Protein AF-A0A971EY09-F1 (afdb_monomer_lite)

Radius of gyration: 14.4 Å; chains: 1; bounding box: 31×31×37 Å

Structure (mmCIF, N/CA/C/O backbone):
data_AF-A0A971EY09-F1
#
_entry.id   AF-A0A971EY09-F1
#
loop_
_atom_site.group_PDB
_atom_site.id
_atom_site.type_symbol
_atom_site.label_atom_id
_atom_site.label_alt_id
_atom_site.label_comp_id
_atom_site.label_asym_id
_atom_site.label_entity_id
_atom_site.label_seq_id
_atom_site.pdbx_PDB_ins_code
_atom_site.Cartn_x
_atom_site.Cartn_y
_atom_site.Cartn_z
_atom_site.occupancy
_atom_site.B_iso_or_equiv
_atom_site.auth_seq_id
_atom_site.auth_comp_id
_atom_site.auth_asym_id
_atom_site.auth_atom_id
_atom_site.pdbx_PDB_model_num
ATOM 1 N N . MET A 1 1 ? -19.507 0.745 17.535 1.00 52.75 1 MET A N 1
ATOM 2 C CA . MET A 1 1 ? -19.767 -0.340 16.563 1.00 52.75 1 MET A CA 1
ATOM 3 C C . MET A 1 1 ? -18.419 -0.924 16.178 1.00 52.75 1 MET A C 1
ATOM 5 O O . MET A 1 1 ? -17.437 -0.218 16.353 1.00 52.75 1 MET A O 1
ATOM 9 N N . ALA A 1 2 ? -18.358 -2.196 15.792 1.00 79.31 2 ALA A N 1
ATOM 10 C CA . ALA A 1 2 ? -17.135 -2.800 15.262 1.00 79.31 2 ALA A CA 1
ATOM 11 C C . ALA A 1 2 ? -17.098 -2.602 13.737 1.00 79.31 2 ALA A C 1
ATOM 13 O O . ALA A 1 2 ? -18.166 -2.539 13.123 1.00 79.31 2 ALA A O 1
ATOM 14 N N . ILE A 1 3 ? -15.899 -2.513 13.158 1.00 87.38 3 ILE A N 1
ATOM 15 C CA . ILE A 1 3 ? -15.701 -2.429 11.705 1.00 87.38 3 ILE A CA 1
ATOM 16 C C . ILE A 1 3 ? -16.221 -3.700 11.018 1.00 87.38 3 ILE A C 1
ATOM 18 O O . ILE A 1 3 ? -16.285 -4.768 11.635 1.00 87.38 3 ILE A O 1
ATOM 22 N N . THR A 1 4 ? -16.603 -3.599 9.747 1.00 93.00 4 THR A N 1
ATOM 23 C CA . THR A 1 4 ? -16.993 -4.771 8.950 1.00 93.00 4 THR A CA 1
ATOM 24 C C . THR A 1 4 ? -15.768 -5.624 8.584 1.00 93.00 4 THR A C 1
ATOM 26 O O . THR A 1 4 ? -14.642 -5.122 8.606 1.00 93.00 4 THR A O 1
ATOM 29 N N . PRO A 1 5 ? -15.951 -6.905 8.205 1.00 91.81 5 PRO A N 1
ATOM 30 C CA . PRO A 1 5 ? -14.852 -7.722 7.685 1.00 91.81 5 PRO A CA 1
ATOM 31 C C . PRO A 1 5 ? -14.163 -7.097 6.466 1.00 91.81 5 PRO A C 1
ATOM 33 O O . PRO A 1 5 ? -12.945 -7.151 6.358 1.00 91.81 5 PRO A O 1
ATOM 36 N N . GLU A 1 6 ? -14.931 -6.449 5.588 1.00 93.06 6 GLU A N 1
ATOM 37 C CA . GLU A 1 6 ? -14.402 -5.726 4.428 1.00 93.06 6 GLU A CA 1
ATOM 38 C C . GLU A 1 6 ? -13.513 -4.555 4.858 1.00 93.06 6 GLU A C 1
ATOM 40 O O . GLU A 1 6 ? -12.366 -4.472 4.434 1.00 93.06 6 GLU A O 1
ATOM 45 N N . GLN A 1 7 ? -13.980 -3.719 5.790 1.00 94.94 7 GLN A N 1
ATOM 46 C CA . GLN A 1 7 ? -13.179 -2.625 6.347 1.00 94.94 7 GLN A CA 1
ATOM 47 C C . GLN A 1 7 ? -11.907 -3.132 7.038 1.00 94.94 7 GLN A C 1
ATOM 49 O O . GLN A 1 7 ? -10.866 -2.485 6.956 1.00 94.94 7 GLN A O 1
ATOM 54 N N . ALA A 1 8 ? -11.960 -4.295 7.696 1.00 93.69 8 ALA A N 1
ATOM 55 C CA . ALA A 1 8 ? -10.775 -4.916 8.279 1.00 93.69 8 ALA A CA 1
ATOM 56 C C . ALA A 1 8 ? -9.756 -5.308 7.196 1.00 93.69 8 ALA A C 1
ATOM 58 O O . ALA A 1 8 ? -8.578 -4.983 7.328 1.00 93.69 8 ALA A O 1
ATOM 59 N N . THR A 1 9 ? -10.198 -5.928 6.097 1.00 95.56 9 THR A N 1
ATOM 60 C CA . THR A 1 9 ? -9.328 -6.232 4.951 1.00 95.56 9 THR A CA 1
ATOM 61 C C . THR A 1 9 ? -8.744 -4.965 4.326 1.00 95.56 9 THR A C 1
ATOM 63 O O . THR A 1 9 ? -7.548 -4.930 4.054 1.00 95.56 9 THR A O 1
ATOM 66 N N . GLN A 1 10 ? -9.539 -3.907 4.162 1.00 96.75 10 GLN A N 1
ATOM 67 C CA . GLN A 1 10 ? -9.071 -2.635 3.599 1.00 96.75 10 GLN A CA 1
ATOM 68 C C . GLN A 1 10 ? -8.029 -1.946 4.494 1.00 96.75 10 GLN A C 1
ATOM 70 O O . GLN A 1 10 ? -7.041 -1.415 3.996 1.00 96.75 10 GLN A O 1
ATOM 75 N N . ILE A 1 11 ? -8.181 -2.018 5.822 1.00 96.19 11 ILE A N 1
ATOM 76 C CA . ILE A 1 11 ? -7.164 -1.545 6.777 1.00 96.19 11 ILE A CA 1
ATOM 77 C C . ILE A 1 11 ? -5.849 -2.318 6.609 1.00 96.19 11 ILE A C 1
ATOM 79 O O . ILE A 1 11 ? -4.774 -1.715 6.627 1.00 96.19 11 ILE A O 1
ATOM 83 N N . LEU A 1 12 ? -5.917 -3.640 6.421 1.00 96.19 12 LEU A N 1
ATOM 84 C CA . LEU A 1 12 ? -4.729 -4.463 6.180 1.00 96.19 12 LEU A CA 1
ATOM 85 C C . LEU A 1 12 ? -4.075 -4.128 4.834 1.00 96.19 12 LEU A C 1
ATOM 87 O O . LEU A 1 12 ? -2.859 -3.965 4.789 1.00 96.19 12 LEU A O 1
ATOM 91 N N . GLN A 1 13 ? -4.862 -3.967 3.765 1.00 97.25 13 GLN A N 1
ATOM 92 C CA . GLN A 1 13 ? -4.380 -3.530 2.449 1.00 97.25 13 GLN A CA 1
ATOM 93 C C . GLN A 1 13 ? -3.666 -2.184 2.538 1.00 97.25 13 GLN A C 1
ATOM 95 O O . GLN A 1 13 ? -2.536 -2.058 2.069 1.00 97.25 13 GLN A O 1
ATOM 100 N N . LEU A 1 14 ? -4.285 -1.203 3.200 1.00 96.69 14 LEU A N 1
ATOM 101 C CA . LEU A 1 14 ? -3.694 0.113 3.395 1.00 96.69 14 LEU A CA 1
ATOM 102 C C . LEU A 1 14 ? -2.376 0.022 4.171 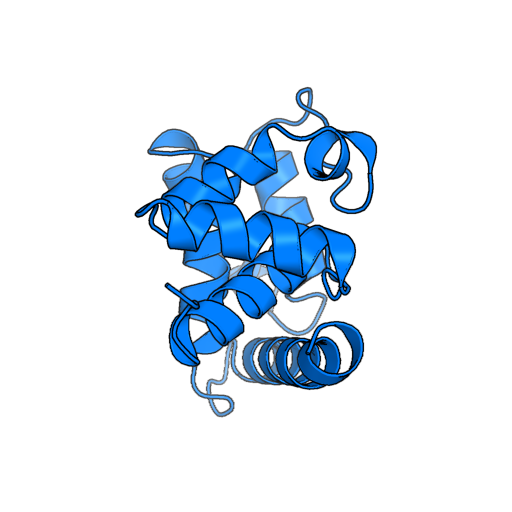1.00 96.69 14 LEU A C 1
ATOM 104 O O . LEU A 1 14 ? -1.381 0.600 3.750 1.00 96.69 14 LEU A O 1
ATOM 108 N N . SER A 1 15 ? -2.334 -0.736 5.270 1.00 94.19 15 SER A N 1
ATOM 109 C CA . SER A 1 15 ? -1.103 -0.900 6.050 1.00 94.19 15 SER A CA 1
ATOM 110 C C . SER A 1 15 ? 0.012 -1.568 5.247 1.00 94.19 15 SER A C 1
ATOM 112 O O . SER A 1 15 ? 1.147 -1.094 5.269 1.00 94.19 15 SER A O 1
ATOM 114 N N . VAL A 1 16 ? -0.295 -2.653 4.529 1.00 95.00 16 VAL A N 1
ATOM 115 C CA . VAL A 1 16 ? 0.691 -3.348 3.693 1.00 95.00 16 VAL A CA 1
ATOM 116 C C . VAL A 1 16 ? 1.199 -2.421 2.592 1.00 95.00 16 VAL A C 1
ATOM 118 O O . VAL A 1 16 ? 2.396 -2.394 2.339 1.00 95.00 16 VAL A O 1
ATOM 121 N N . ALA A 1 17 ? 0.335 -1.616 1.974 1.00 95.56 17 ALA A N 1
ATOM 122 C CA . ALA A 1 17 ? 0.762 -0.678 0.943 1.00 95.56 17 ALA A CA 1
ATOM 123 C C . ALA A 1 17 ? 1.597 0.486 1.507 1.00 95.56 17 ALA A C 1
ATOM 125 O O . ALA A 1 17 ? 2.633 0.830 0.946 1.00 95.56 17 ALA A O 1
ATOM 126 N N . MET A 1 18 ? 1.183 1.085 2.628 1.00 92.75 18 MET A N 1
ATOM 127 C CA . MET A 1 18 ? 1.876 2.240 3.213 1.00 92.75 18 MET A CA 1
ATOM 128 C C . MET A 1 18 ? 3.213 1.874 3.862 1.00 92.75 18 MET A C 1
ATOM 130 O O . MET A 1 18 ? 4.138 2.687 3.844 1.00 92.75 18 MET A O 1
ATOM 134 N N . PHE A 1 19 ? 3.313 0.688 4.466 1.00 90.38 19 PHE A N 1
ATOM 135 C CA . PHE A 1 19 ? 4.417 0.346 5.370 1.00 90.38 19 PHE A CA 1
ATOM 136 C C . PHE A 1 19 ? 5.162 -0.937 4.998 1.00 90.38 19 PHE A C 1
ATOM 138 O O . PHE A 1 19 ? 6.070 -1.328 5.729 1.00 90.38 19 PHE A O 1
ATOM 145 N N . ASP A 1 20 ? 4.762 -1.607 3.913 1.00 91.12 20 ASP A N 1
ATOM 146 C CA . ASP A 1 20 ? 5.250 -2.938 3.525 1.00 91.12 20 ASP A CA 1
ATOM 147 C C . ASP A 1 20 ? 5.207 -3.955 4.682 1.00 91.12 20 ASP A C 1
ATOM 149 O O . ASP A 1 20 ? 6.056 -4.836 4.832 1.00 91.12 20 ASP A O 1
ATOM 153 N N . ALA A 1 21 ? 4.221 -3.795 5.567 1.00 88.62 21 ALA A N 1
ATOM 154 C CA . ALA A 1 21 ? 4.133 -4.538 6.810 1.00 88.62 21 ALA A CA 1
ATOM 155 C C . ALA A 1 21 ? 2.693 -4.644 7.312 1.00 88.62 21 ALA A C 1
ATOM 157 O O . ALA A 1 21 ? 1.834 -3.794 7.056 1.00 88.62 21 ALA A O 1
ATOM 158 N N . ALA A 1 22 ? 2.453 -5.693 8.097 1.00 89.44 22 ALA A N 1
ATOM 159 C CA . ALA A 1 22 ? 1.244 -5.793 8.893 1.00 89.44 22 ALA A CA 1
ATOM 160 C C . ALA A 1 22 ? 1.206 -4.652 9.927 1.00 89.44 22 ALA A C 1
ATOM 162 O O . ALA A 1 22 ? 2.246 -4.344 10.519 1.00 89.44 22 ALA A O 1
ATOM 163 N N . PRO A 1 23 ? 0.028 -4.078 10.223 1.00 87.69 23 PRO A N 1
ATOM 164 C CA . PRO A 1 23 ? -0.067 -3.012 11.219 1.00 87.69 23 PRO A CA 1
ATOM 165 C C . PRO A 1 23 ? 0.187 -3.547 12.640 1.00 87.69 23 PRO A C 1
ATOM 167 O O . PRO A 1 23 ? 0.498 -2.798 13.567 1.00 87.69 23 PRO A O 1
ATOM 170 N N . GLY A 1 24 ? 0.052 -4.861 12.846 1.00 87.69 24 GLY A N 1
ATOM 171 C CA . GLY A 1 24 ? -0.006 -5.449 14.178 1.00 87.69 24 GLY A CA 1
ATOM 172 C C . GLY A 1 24 ? -1.263 -5.004 14.930 1.00 87.69 24 GLY A C 1
ATOM 173 O O . GLY A 1 24 ? -2.144 -4.349 14.369 1.00 87.69 24 GLY A O 1
ATOM 174 N N . VAL A 1 25 ? -1.354 -5.362 16.211 1.00 88.31 25 VAL A N 1
ATOM 175 C CA . VAL A 1 25 ? -2.557 -5.102 17.022 1.00 88.31 25 VAL A CA 1
ATOM 176 C C . VAL A 1 25 ? -2.737 -3.608 17.309 1.00 88.31 25 VAL A C 1
ATOM 178 O O . VAL A 1 25 ? -3.802 -3.060 17.061 1.00 88.31 25 VAL A O 1
ATOM 181 N N . VAL A 1 26 ? -1.692 -2.915 17.780 1.00 89.69 26 VAL A N 1
ATOM 182 C CA . VAL A 1 26 ? -1.815 -1.520 18.251 1.00 89.69 26 VAL A CA 1
ATOM 183 C C . VAL A 1 26 ? -2.184 -0.559 17.120 1.00 89.69 26 VAL A C 1
ATOM 185 O O . VAL A 1 26 ? -3.108 0.237 17.276 1.00 89.69 26 VAL A O 1
ATOM 188 N N . LEU A 1 27 ? -1.482 -0.618 15.984 1.00 89.94 27 LEU A N 1
ATOM 189 C CA . LEU A 1 27 ? -1.797 0.248 14.847 1.00 89.94 27 LEU A CA 1
ATOM 190 C C . LEU A 1 27 ? -3.116 -0.176 14.189 1.00 89.94 27 LEU A C 1
ATOM 192 O O . LEU A 1 27 ? -3.916 0.683 13.830 1.00 89.94 27 LEU A O 1
ATOM 196 N N . GLY A 1 28 ? -3.388 -1.484 14.108 1.00 92.06 28 GLY A N 1
ATOM 197 C CA . GLY A 1 28 ? -4.646 -2.008 13.574 1.00 92.06 28 GLY A CA 1
ATOM 198 C C . GLY A 1 28 ? -5.866 -1.512 14.357 1.00 92.06 28 GLY A C 1
ATOM 199 O O . GLY A 1 28 ? -6.832 -1.046 13.757 1.00 92.06 28 GLY A O 1
ATOM 200 N N . GLU A 1 29 ? -5.806 -1.518 15.692 1.00 92.44 29 GLU A N 1
ATOM 201 C CA . GLU A 1 29 ? -6.861 -0.972 16.556 1.00 92.44 29 GLU A CA 1
ATOM 202 C C . GLU A 1 29 ? -7.028 0.546 16.390 1.00 92.44 29 GLU A C 1
ATOM 204 O O . GLU A 1 29 ? -8.158 1.043 16.379 1.00 92.44 29 GLU A O 1
ATOM 209 N N . GLN A 1 30 ? -5.931 1.293 16.218 1.00 92.75 30 GLN A N 1
ATOM 210 C CA . GLN A 1 30 ? -5.987 2.737 15.959 1.00 92.75 30 GLN A CA 1
ATOM 211 C C . GLN A 1 30 ? -6.676 3.040 14.624 1.00 92.75 30 GLN A C 1
ATOM 213 O O . GLN A 1 30 ? -7.618 3.834 14.585 1.00 92.75 30 GLN A O 1
ATOM 218 N N . MET A 1 31 ? -6.267 2.358 13.551 1.00 94.19 31 MET A N 1
ATOM 219 C CA . MET A 1 31 ? -6.878 2.473 12.224 1.00 94.19 31 MET A CA 1
ATOM 220 C C . MET A 1 31 ? -8.366 2.090 12.265 1.00 94.19 31 MET A C 1
ATOM 222 O O . MET A 1 31 ? -9.221 2.832 11.777 1.00 94.19 31 MET A O 1
ATOM 226 N N . ALA A 1 32 ? -8.709 0.991 12.944 1.00 94.44 32 ALA A N 1
ATOM 227 C CA . ALA A 1 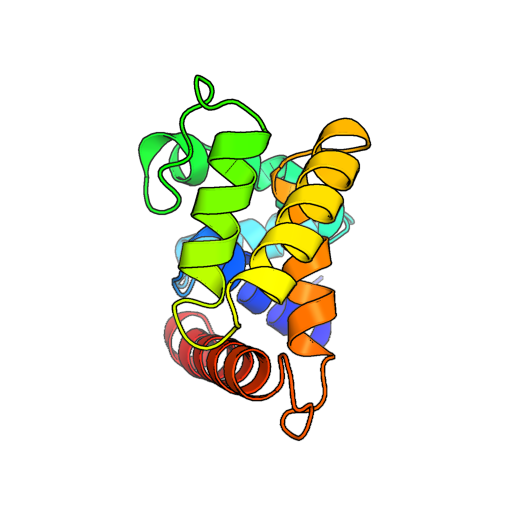32 ? -10.092 0.559 13.131 1.00 94.44 32 ALA A CA 1
ATOM 228 C C . ALA A 1 32 ? -10.927 1.575 13.926 1.00 94.44 32 ALA A C 1
ATOM 230 O O . ALA A 1 32 ? -12.099 1.790 13.617 1.00 94.44 32 ALA A O 1
ATOM 231 N N . SER A 1 33 ? -10.349 2.224 14.940 1.00 94.62 33 SER A N 1
ATOM 232 C CA . SER A 1 33 ? -11.027 3.273 15.707 1.00 94.62 33 SER A CA 1
ATOM 233 C C . SER A 1 33 ? -11.353 4.495 14.846 1.00 94.62 33 SER A C 1
ATOM 235 O O . SER A 1 33 ? -12.419 5.087 15.017 1.00 94.62 33 SER A O 1
ATOM 237 N N . ILE A 1 34 ? -10.462 4.868 13.923 1.00 95.44 34 ILE A N 1
ATOM 238 C CA . ILE A 1 34 ? -10.686 5.973 12.983 1.00 95.44 34 ILE A CA 1
ATOM 239 C C . ILE A 1 34 ? -11.861 5.635 12.058 1.00 95.44 34 ILE A C 1
ATOM 241 O O . ILE A 1 34 ? -12.808 6.416 11.968 1.00 95.44 34 ILE A O 1
ATOM 245 N N . VAL A 1 35 ? -11.878 4.443 11.459 1.00 96.50 35 VAL A N 1
ATOM 246 C CA . VAL A 1 35 ? -12.983 3.998 10.587 1.00 96.50 35 VAL A CA 1
ATOM 247 C C . VAL A 1 35 ? -14.303 3.894 11.358 1.00 96.50 35 VAL A C 1
ATOM 249 O O . VAL A 1 35 ? -15.337 4.388 10.910 1.00 96.50 35 VAL A O 1
ATOM 252 N N . ASN A 1 36 ? -14.280 3.357 12.581 1.00 94.56 36 ASN A N 1
ATOM 253 C CA . ASN A 1 36 ? -15.459 3.285 13.453 1.00 94.56 36 ASN A CA 1
ATOM 254 C C . ASN A 1 36 ? -16.034 4.657 13.840 1.00 94.56 36 ASN A C 1
ATOM 256 O O . ASN A 1 36 ? -17.193 4.729 14.256 1.00 94.56 36 ASN A O 1
ATOM 260 N N . SER A 1 37 ? -15.252 5.735 13.718 1.00 94.19 37 SER A N 1
ATOM 261 C CA . SER A 1 37 ? -15.732 7.108 13.920 1.00 94.19 37 SER A CA 1
ATOM 262 C C . SER A 1 37 ? -16.527 7.662 12.727 1.00 94.19 37 SER A C 1
ATOM 264 O O . SER A 1 37 ? -17.054 8.769 12.812 1.00 94.19 37 SER A O 1
ATOM 266 N N . GLY A 1 38 ? -16.668 6.877 11.652 1.00 94.06 38 GLY A N 1
ATOM 267 C CA . GLY A 1 38 ? -17.418 7.224 10.444 1.00 94.06 38 GLY A CA 1
ATOM 268 C C . GLY A 1 38 ? -16.550 7.707 9.282 1.00 94.06 38 GLY A C 1
ATOM 269 O O . GLY A 1 38 ? -17.107 8.170 8.292 1.00 94.06 38 GLY A O 1
ATOM 270 N N . LYS A 1 39 ? -15.221 7.612 9.401 1.00 96.00 39 LYS A N 1
ATOM 271 C CA . LYS A 1 39 ? -14.277 8.005 8.349 1.00 96.00 39 LYS A CA 1
ATOM 272 C C . LYS A 1 39 ? -14.122 6.918 7.291 1.00 96.00 39 LYS A C 1
ATOM 274 O O . LYS A 1 39 ? -14.161 5.731 7.622 1.00 96.00 39 LYS A O 1
ATOM 279 N N . SER A 1 40 ? -13.932 7.323 6.038 1.00 96.19 40 SER A N 1
ATOM 280 C CA . SER A 1 40 ? -13.605 6.398 4.947 1.00 96.19 40 SER A CA 1
ATOM 281 C C . SER A 1 40 ? -12.170 5.858 5.066 1.00 96.19 40 SER A C 1
ATOM 283 O O . SER A 1 40 ? -11.369 6.340 5.872 1.00 96.19 40 SER A O 1
ATOM 285 N N . ILE A 1 41 ? -11.833 4.843 4.263 1.00 96.44 41 ILE A N 1
ATOM 286 C CA . ILE A 1 41 ? -10.454 4.336 4.171 1.00 96.44 41 ILE A CA 1
ATOM 287 C C . ILE A 1 41 ? -9.531 5.369 3.505 1.00 96.44 41 ILE A C 1
ATOM 289 O O . ILE A 1 41 ? -8.386 5.505 3.922 1.00 96.44 41 ILE A O 1
ATOM 293 N N . GLU A 1 42 ? -10.042 6.151 2.551 1.00 96.31 42 GLU A N 1
ATOM 294 C CA . GLU A 1 42 ? -9.331 7.293 1.952 1.00 96.31 42 GLU A CA 1
ATOM 295 C C . GLU A 1 42 ? -8.960 8.328 3.024 1.00 96.31 42 GLU A C 1
ATOM 297 O O . GLU A 1 42 ? -7.794 8.683 3.177 1.00 96.31 42 GLU A O 1
ATOM 302 N N . GLU A 1 43 ? -9.927 8.734 3.857 1.00 96.94 43 GLU A N 1
ATOM 303 C CA . GLU A 1 43 ? -9.672 9.662 4.963 1.00 96.94 43 GLU A CA 1
ATOM 304 C C . GLU A 1 43 ? -8.707 9.077 5.998 1.00 96.94 43 GLU A C 1
ATOM 306 O O . GLU A 1 43 ? -7.923 9.812 6.597 1.00 96.94 43 GLU A O 1
ATOM 311 N N . LEU A 1 44 ? -8.769 7.766 6.250 1.00 96.81 44 LEU A N 1
ATOM 312 C CA . LEU A 1 44 ? -7.792 7.088 7.095 1.00 96.81 44 LEU A CA 1
ATOM 313 C C . LEU A 1 44 ? -6.392 7.190 6.481 1.00 96.81 44 LEU A C 1
ATOM 315 O O . LEU A 1 44 ? -5.452 7.517 7.198 1.00 96.81 44 LEU A O 1
ATOM 319 N N . ALA A 1 45 ? -6.247 6.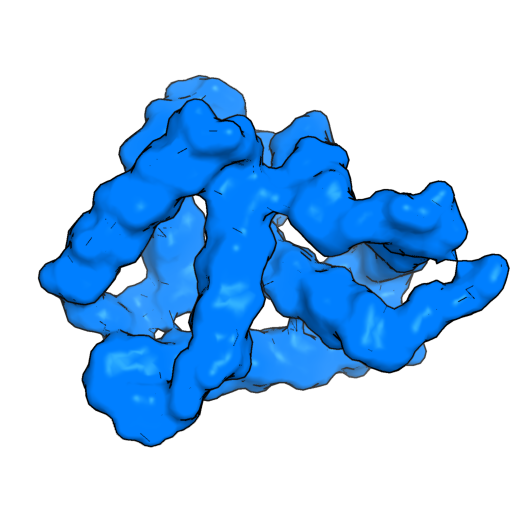943 5.181 1.00 96.88 45 ALA A N 1
ATOM 320 C CA . ALA A 1 45 ? -4.967 7.024 4.491 1.00 96.88 45 ALA A CA 1
ATOM 321 C C . ALA A 1 45 ? -4.371 8.439 4.560 1.00 96.88 45 ALA A C 1
ATOM 323 O O . ALA A 1 45 ? -3.199 8.582 4.913 1.00 96.88 45 ALA A O 1
ATOM 324 N N . ALA A 1 46 ? -5.194 9.470 4.343 1.00 96.12 46 ALA A N 1
ATOM 325 C CA . ALA A 1 46 ? -4.814 10.871 4.537 1.00 96.12 46 ALA A CA 1
ATOM 326 C C . ALA A 1 46 ? -4.430 11.197 5.992 1.00 96.12 46 ALA A C 1
ATOM 328 O O . ALA A 1 46 ? -3.571 12.022 6.242 1.00 96.12 46 ALA A O 1
ATOM 329 N N . ILE A 1 47 ? -5.042 10.562 6.995 1.00 95.19 47 ILE A N 1
ATOM 330 C CA . ILE A 1 47 ? -4.620 10.756 8.395 1.00 95.19 47 ILE A CA 1
ATOM 331 C C . ILE A 1 47 ? -3.275 10.072 8.664 1.00 95.19 47 ILE A C 1
ATOM 333 O O . ILE A 1 47 ? -2.468 10.562 9.455 1.00 95.19 47 ILE A O 1
ATOM 337 N N . MET A 1 48 ? -3.050 8.909 8.053 1.00 92.62 48 MET A N 1
ATOM 338 C CA . MET A 1 48 ? -1.854 8.107 8.281 1.00 92.62 48 MET A CA 1
ATOM 339 C C . MET A 1 48 ? -0.605 8.708 7.627 1.00 92.62 48 MET A C 1
ATOM 341 O O . MET A 1 48 ? 0.487 8.525 8.174 1.00 92.62 48 MET A O 1
ATOM 345 N N . ASP A 1 49 ? -0.739 9.426 6.508 1.00 91.75 49 ASP A N 1
ATOM 346 C CA . ASP A 1 49 ? 0.401 10.049 5.821 1.00 91.75 49 ASP A CA 1
ATOM 347 C C . ASP A 1 49 ? 1.030 11.220 6.605 1.00 91.75 49 ASP A C 1
ATOM 349 O O . ASP A 1 49 ? 2.240 11.432 6.535 1.00 91.75 49 ASP A O 1
ATOM 353 N N . ASP A 1 50 ? 0.258 11.877 7.470 1.00 88.06 50 ASP A N 1
ATOM 354 C CA . ASP A 1 50 ? 0.724 12.933 8.374 1.00 88.06 50 ASP A CA 1
ATOM 355 C C . ASP A 1 50 ? 1.451 12.398 9.625 1.00 88.06 50 ASP A C 1
ATOM 357 O O . ASP A 1 50 ? 1.971 13.160 10.450 1.00 88.06 50 ASP A O 1
ATOM 361 N N . THR A 1 51 ? 1.506 11.077 9.814 1.00 88.44 51 THR A N 1
ATOM 362 C CA . THR A 1 51 ? 2.133 10.485 11.002 1.00 88.44 51 THR A CA 1
ATOM 363 C C . THR A 1 51 ? 3.656 10.415 10.881 1.00 88.44 51 THR A C 1
ATOM 365 O O . THR A 1 51 ? 4.234 10.208 9.810 1.00 88.44 51 THR A O 1
ATOM 368 N N . THR A 1 52 ? 4.348 10.483 12.021 1.00 85.94 52 THR A N 1
ATOM 369 C CA . THR A 1 52 ? 5.796 10.207 12.075 1.00 85.94 52 THR A CA 1
ATOM 370 C C . THR A 1 52 ? 6.121 8.771 11.663 1.00 85.94 52 THR A C 1
ATOM 372 O O . THR A 1 52 ? 7.207 8.498 11.160 1.00 85.94 52 THR A O 1
ATOM 375 N N . TYR A 1 53 ? 5.170 7.844 11.811 1.00 81.62 53 TYR A N 1
ATOM 376 C CA . TYR A 1 53 ? 5.326 6.463 11.362 1.00 81.62 53 TYR A CA 1
ATOM 377 C C . TYR A 1 53 ? 5.488 6.366 9.835 1.00 81.62 53 TYR A C 1
ATOM 379 O O . TYR A 1 53 ? 6.291 5.567 9.348 1.00 81.62 53 TYR A O 1
ATOM 387 N N . PHE A 1 54 ? 4.791 7.227 9.091 1.00 85.81 54 PHE A N 1
ATOM 388 C CA . PHE A 1 54 ? 4.908 7.342 7.641 1.00 85.81 54 PHE A CA 1
ATOM 389 C C . PHE A 1 54 ? 6.146 8.139 7.202 1.00 85.81 54 PHE A C 1
ATOM 391 O O . PHE A 1 54 ? 6.908 7.692 6.341 1.00 85.81 54 PHE A O 1
ATOM 398 N N . THR A 1 55 ? 6.387 9.295 7.822 1.00 84.12 55 THR A N 1
ATOM 399 C CA . THR A 1 55 ? 7.430 10.238 7.3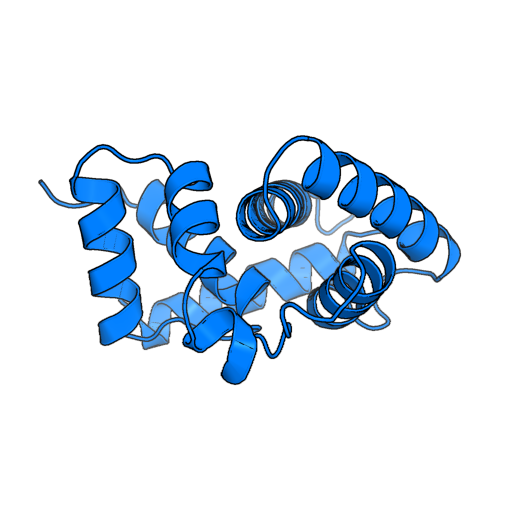76 1.00 84.12 55 THR A CA 1
ATOM 400 C C . THR A 1 55 ? 8.841 9.897 7.867 1.00 84.12 55 THR A C 1
ATOM 402 O O . THR A 1 55 ? 9.816 10.177 7.168 1.00 84.12 55 THR A O 1
ATOM 405 N N . GLU A 1 56 ? 8.968 9.258 9.032 1.00 78.25 56 GLU A N 1
ATOM 406 C CA . GLU A 1 56 ? 10.252 8.945 9.684 1.00 78.25 56 GLU A CA 1
ATOM 407 C C . GLU A 1 56 ? 10.429 7.448 10.000 1.00 78.25 56 GLU A C 1
ATOM 409 O O . GLU A 1 56 ? 11.558 6.983 10.163 1.00 78.25 56 GLU A O 1
ATOM 414 N N . GLY A 1 57 ? 9.325 6.702 10.102 1.00 71.31 57 GLY A N 1
ATOM 415 C CA . GLY A 1 57 ? 9.285 5.296 10.504 1.00 71.31 57 GLY A CA 1
ATOM 416 C C . GLY A 1 57 ? 9.380 4.305 9.341 1.00 71.31 57 GLY A C 1
ATOM 417 O O . GLY A 1 57 ? 10.274 4.388 8.503 1.00 71.31 57 GLY A O 1
ATOM 418 N N . MET A 1 58 ? 8.472 3.324 9.318 1.00 62.34 58 MET A N 1
ATOM 419 C CA . MET A 1 58 ? 8.535 2.182 8.393 1.00 62.34 58 MET A CA 1
ATOM 420 C C . MET A 1 58 ? 8.211 2.543 6.939 1.00 62.34 58 MET A C 1
ATOM 422 O O . MET A 1 58 ? 8.765 1.918 6.042 1.00 62.34 58 MET A O 1
ATOM 426 N N . GLY A 1 59 ? 7.396 3.576 6.694 1.00 59.69 59 GLY A N 1
ATOM 427 C CA . GLY A 1 59 ? 7.204 4.097 5.333 1.00 59.69 59 GLY A CA 1
ATOM 428 C C . GLY A 1 59 ? 8.453 4.815 4.801 1.00 59.69 59 GLY A C 1
ATOM 429 O O . GLY A 1 59 ? 8.792 4.725 3.622 1.00 59.69 59 GLY A O 1
ATOM 430 N N . TYR A 1 60 ? 9.184 5.496 5.691 1.00 74.62 60 TYR A N 1
ATOM 431 C CA . TYR A 1 60 ? 10.318 6.370 5.380 1.00 74.62 60 TYR A CA 1
ATOM 432 C C . TYR A 1 60 ? 10.079 7.218 4.117 1.00 74.62 60 TYR A C 1
ATOM 434 O O . TYR A 1 60 ? 10.837 7.142 3.138 1.00 74.62 60 TYR A O 1
ATOM 442 N N . TYR A 1 61 ? 9.026 8.038 4.146 1.00 87.25 61 TYR A N 1
ATOM 443 C CA . TYR A 1 61 ? 8.700 9.013 3.103 1.00 87.25 61 TYR A CA 1
ATOM 444 C C . TYR A 1 61 ? 8.856 10.449 3.633 1.00 87.25 61 TYR A C 1
ATOM 446 O O . TYR A 1 61 ? 7.862 11.093 3.968 1.00 87.25 61 TYR A O 1
ATOM 454 N N . PRO A 1 62 ? 10.090 10.985 3.734 1.00 85.62 62 PRO A N 1
ATOM 455 C CA . PRO A 1 62 ? 10.310 12.337 4.226 1.00 85.62 62 PRO A CA 1
ATOM 456 C C . PRO A 1 62 ? 9.509 13.391 3.454 1.00 85.62 62 PRO A C 1
ATOM 458 O O . PRO A 1 62 ? 9.456 13.375 2.222 1.00 85.62 62 PRO A O 1
ATOM 461 N N . ASN A 1 63 ? 9.004 14.397 4.169 1.00 84.31 63 ASN A N 1
ATOM 462 C CA . ASN A 1 63 ? 8.279 15.533 3.578 1.00 84.31 63 ASN A CA 1
ATOM 463 C C . ASN A 1 63 ? 9.113 16.350 2.574 1.00 84.31 63 ASN A C 1
ATOM 465 O O . ASN A 1 63 ? 8.565 17.116 1.792 1.00 84.31 63 ASN A O 1
ATOM 469 N N . LEU A 1 64 ? 10.439 16.189 2.586 1.00 87.50 64 LEU A N 1
ATOM 470 C CA . LEU A 1 64 ? 11.349 16.832 1.636 1.00 87.50 64 LEU A CA 1
ATOM 471 C C . LEU A 1 64 ? 11.417 16.127 0.272 1.00 87.50 64 LEU A C 1
ATOM 473 O O . LEU A 1 64 ? 11.998 16.689 -0.655 1.00 87.50 64 LEU A O 1
ATOM 477 N N . MET A 1 65 ? 10.876 14.910 0.142 1.00 92.69 65 MET A N 1
ATOM 478 C CA . MET A 1 65 ? 10.779 14.234 -1.154 1.00 92.69 65 MET A CA 1
ATOM 479 C C . MET A 1 65 ? 9.824 14.991 -2.071 1.00 92.69 65 MET A C 1
ATOM 481 O O . MET A 1 65 ? 8.766 15.439 -1.629 1.00 92.69 65 MET A O 1
ATOM 485 N N . THR A 1 66 ? 10.165 15.090 -3.354 1.00 95.69 66 THR A N 1
ATOM 486 C CA . THR A 1 66 ? 9.202 15.523 -4.373 1.00 95.69 66 THR A CA 1
ATOM 487 C C . THR A 1 66 ? 8.155 14.435 -4.608 1.00 95.69 66 THR A C 1
ATOM 489 O O . THR A 1 66 ? 8.385 13.268 -4.290 1.00 95.69 66 THR A O 1
ATOM 492 N N . ASP A 1 67 ? 7.020 14.794 -5.206 1.00 96.06 67 ASP A N 1
ATOM 493 C CA . ASP A 1 67 ? 5.964 13.817 -5.508 1.00 96.06 67 ASP A CA 1
ATOM 494 C C . ASP A 1 67 ? 6.453 12.725 -6.461 1.00 96.06 67 ASP A C 1
ATOM 496 O O . ASP A 1 67 ? 6.140 11.558 -6.258 1.00 96.06 67 ASP A O 1
ATOM 500 N N . GLN A 1 68 ? 7.319 13.082 -7.416 1.00 96.94 68 GLN A N 1
ATOM 501 C CA . GLN A 1 68 ? 7.998 12.123 -8.290 1.00 96.94 68 GLN A CA 1
ATOM 502 C C . GLN A 1 68 ? 8.842 11.120 -7.490 1.00 96.94 68 GLN A C 1
ATOM 504 O O . GLN A 1 68 ? 8.692 9.913 -7.649 1.00 96.94 68 GLN A O 1
ATOM 509 N N . GLN A 1 69 ? 9.716 11.612 -6.603 1.00 96.12 69 GLN A N 1
ATOM 510 C CA . GLN A 1 69 ? 10.593 10.756 -5.795 1.00 96.12 69 GLN A CA 1
ATOM 511 C C . GLN A 1 69 ? 9.793 9.837 -4.874 1.00 96.12 69 GLN A C 1
ATOM 513 O O . GLN A 1 69 ? 10.165 8.683 -4.663 1.00 96.12 69 GLN A O 1
ATOM 518 N N . PHE A 1 70 ? 8.705 10.360 -4.313 1.00 95.94 70 PHE A N 1
ATOM 519 C CA . PHE A 1 70 ? 7.790 9.579 -3.502 1.00 95.94 70 PHE A CA 1
ATOM 520 C C . PHE A 1 70 ? 7.102 8.489 -4.335 1.00 95.94 70 PHE A C 1
ATOM 522 O O . PHE A 1 70 ? 7.165 7.328 -3.944 1.00 95.94 70 PHE A O 1
ATOM 529 N N . ALA A 1 71 ? 6.505 8.834 -5.480 1.00 97.19 71 ALA A N 1
ATOM 530 C CA . ALA A 1 71 ? 5.777 7.897 -6.334 1.00 97.19 71 ALA A CA 1
ATOM 531 C C . ALA A 1 71 ? 6.677 6.760 -6.840 1.00 97.19 71 ALA A C 1
ATOM 533 O O . ALA A 1 71 ? 6.300 5.592 -6.749 1.00 97.19 71 ALA A O 1
ATOM 534 N N . GLU A 1 72 ? 7.891 7.085 -7.296 1.00 96.50 72 GLU A N 1
ATOM 535 C CA . GLU A 1 72 ? 8.895 6.100 -7.717 1.00 96.50 72 GLU A CA 1
ATOM 536 C C . GLU A 1 72 ? 9.249 5.139 -6.580 1.00 96.50 72 GLU A C 1
ATOM 538 O O . GLU A 1 72 ? 9.210 3.921 -6.753 1.00 96.50 72 GLU A O 1
ATOM 543 N N . LYS A 1 73 ? 9.557 5.679 -5.395 1.00 94.44 73 LYS A N 1
ATOM 544 C CA . LYS A 1 73 ? 9.939 4.869 -4.238 1.00 94.44 73 LYS A CA 1
ATOM 545 C C . LYS A 1 73 ? 8.790 3.991 -3.742 1.00 94.44 73 LYS A C 1
ATOM 547 O O . LYS A 1 73 ? 9.009 2.821 -3.420 1.00 94.44 73 LYS A O 1
ATOM 552 N N . PHE A 1 74 ? 7.596 4.566 -3.630 1.00 95.62 74 PHE A N 1
ATOM 553 C CA . PHE A 1 74 ? 6.406 3.853 -3.184 1.00 95.62 74 PHE A CA 1
ATOM 554 C C . PHE A 1 74 ? 6.104 2.689 -4.122 1.00 95.62 74 PHE A C 1
ATOM 556 O O . PHE A 1 74 ? 5.995 1.550 -3.669 1.00 95.62 74 PHE A O 1
ATOM 563 N N . LEU A 1 75 ? 6.047 2.953 -5.430 1.00 96.44 75 LEU A N 1
ATOM 564 C CA . LEU A 1 75 ? 5.745 1.913 -6.400 1.00 96.44 75 LEU A CA 1
ATOM 565 C C . LEU A 1 75 ? 6.802 0.806 -6.383 1.00 96.44 75 LEU A C 1
ATOM 567 O O . LEU A 1 75 ? 6.449 -0.370 -6.399 1.00 96.44 75 LEU A O 1
ATOM 571 N N . ASP A 1 76 ? 8.086 1.161 -6.313 1.00 95.00 76 ASP A N 1
ATOM 572 C CA . ASP A 1 76 ? 9.159 0.167 -6.272 1.00 95.00 76 ASP A CA 1
ATOM 573 C C . ASP A 1 76 ? 9.075 -0.728 -5.029 1.00 95.00 76 ASP A C 1
ATOM 575 O O . ASP A 1 76 ? 9.269 -1.938 -5.119 1.00 95.00 76 ASP A O 1
ATOM 579 N N . THR A 1 77 ? 8.686 -0.155 -3.889 1.00 92.62 77 THR A N 1
ATOM 580 C CA . THR A 1 77 ? 8.452 -0.902 -2.645 1.00 92.62 77 THR A CA 1
ATOM 581 C C . THR A 1 77 ? 7.246 -1.835 -2.768 1.00 92.62 77 THR A C 1
ATOM 583 O O . THR A 1 77 ? 7.286 -2.974 -2.304 1.00 92.62 77 THR A O 1
ATOM 586 N N . LEU A 1 78 ? 6.177 -1.370 -3.420 1.00 94.50 78 LEU A N 1
ATOM 587 C CA . LEU A 1 78 ? 4.927 -2.112 -3.545 1.00 94.50 78 LEU A CA 1
ATOM 588 C C . LEU A 1 78 ? 5.053 -3.323 -4.478 1.00 94.50 78 LEU A C 1
ATOM 590 O O . LEU A 1 78 ? 4.581 -4.406 -4.133 1.00 94.50 78 LEU A O 1
ATOM 594 N N . VAL A 1 79 ? 5.658 -3.141 -5.658 1.00 95.25 79 VAL A N 1
ATOM 595 C CA . VAL A 1 79 ? 5.640 -4.163 -6.723 1.00 95.25 79 VAL A CA 1
ATOM 596 C C . VAL A 1 79 ? 7.009 -4.757 -7.053 1.00 95.25 79 VAL A C 1
ATOM 598 O O . VAL A 1 79 ? 7.068 -5.789 -7.724 1.00 95.25 79 VAL A O 1
ATOM 601 N N . GLY A 1 80 ? 8.108 -4.144 -6.601 1.00 93.88 80 GLY A N 1
ATOM 602 C CA . GLY A 1 80 ? 9.470 -4.620 -6.860 1.00 93.88 80 GLY A CA 1
ATOM 603 C C . GLY A 1 80 ? 9.706 -4.946 -8.337 1.00 93.88 80 GLY A C 1
ATOM 604 O O . GLY A 1 80 ? 9.177 -4.285 -9.227 1.00 93.88 80 GLY A O 1
ATOM 605 N N . ASP A 1 81 ? 10.465 -5.997 -8.631 1.00 95.75 81 ASP A N 1
ATOM 606 C CA . ASP A 1 81 ? 10.778 -6.402 -10.011 1.00 95.75 81 ASP A CA 1
ATOM 607 C C . ASP A 1 81 ? 9.649 -7.180 -10.719 1.00 95.75 81 ASP A C 1
ATOM 609 O O . ASP A 1 81 ? 9.844 -7.695 -11.821 1.00 95.75 81 ASP A O 1
ATOM 613 N N . LEU A 1 82 ? 8.460 -7.287 -10.112 1.00 96.75 82 LEU A N 1
ATOM 614 C CA . LEU A 1 82 ? 7.332 -8.041 -10.680 1.00 96.75 82 LEU A CA 1
ATOM 615 C C . LEU A 1 82 ? 6.613 -7.296 -11.809 1.00 96.75 82 LEU A C 1
ATOM 617 O O . LEU A 1 82 ? 5.827 -7.899 -12.536 1.00 96.75 82 LEU A O 1
ATOM 621 N N . VAL A 1 83 ? 6.882 -5.999 -11.956 1.00 97.00 83 VAL A N 1
ATOM 622 C CA . VAL A 1 83 ? 6.305 -5.132 -12.985 1.00 97.00 83 VAL A CA 1
ATOM 623 C C . VAL A 1 83 ? 7.435 -4.549 -13.828 1.00 97.00 83 VAL A C 1
ATOM 625 O O . VAL A 1 83 ? 8.438 -4.065 -13.302 1.00 97.00 83 VAL A O 1
ATOM 628 N N . SER A 1 84 ? 7.271 -4.578 -15.153 1.00 96.94 84 SER A N 1
ATOM 629 C CA . SER A 1 84 ? 8.256 -4.033 -16.097 1.00 96.94 84 SER A CA 1
ATOM 630 C C . SER A 1 84 ? 8.504 -2.536 -15.882 1.00 96.94 84 SER A C 1
ATOM 632 O O . SER A 1 84 ? 7.587 -1.814 -15.492 1.00 96.94 84 SER A O 1
ATOM 634 N N . ALA A 1 85 ? 9.691 -2.053 -16.254 1.00 96.62 85 ALA A N 1
ATOM 635 C CA . ALA A 1 85 ? 10.045 -0.635 -16.165 1.00 96.62 85 ALA A CA 1
ATOM 636 C C . ALA A 1 85 ? 9.058 0.293 -16.903 1.00 96.62 85 ALA A C 1
ATOM 638 O O . ALA A 1 85 ? 8.693 1.330 -16.356 1.00 96.62 85 ALA A O 1
ATOM 639 N N . ASP A 1 86 ? 8.577 -0.098 -18.088 1.00 96.62 86 ASP A N 1
ATOM 640 C CA . ASP A 1 86 ? 7.628 0.711 -18.871 1.00 96.62 86 ASP A CA 1
ATOM 641 C C . ASP A 1 86 ? 6.285 0.870 -18.142 1.00 96.62 86 ASP A C 1
ATOM 643 O O . ASP A 1 86 ? 5.777 1.980 -17.991 1.00 96.62 86 ASP A O 1
ATOM 647 N N . ASN A 1 87 ? 5.743 -0.231 -17.610 1.00 97.19 87 ASN A N 1
ATOM 648 C CA . ASN A 1 87 ? 4.525 -0.187 -16.797 1.00 97.19 87 ASN A CA 1
ATOM 649 C C . ASN A 1 87 ? 4.736 0.595 -15.494 1.00 97.19 87 ASN A C 1
ATOM 651 O O . ASN A 1 87 ? 3.843 1.333 -15.089 1.00 97.19 87 ASN A O 1
ATOM 655 N N . LYS A 1 88 ? 5.908 0.481 -14.849 1.00 97.06 88 LYS A N 1
ATOM 656 C CA . LYS A 1 88 ? 6.222 1.286 -13.660 1.00 97.06 88 LYS A CA 1
ATOM 657 C C . LYS A 1 88 ? 6.217 2.780 -13.974 1.00 97.06 88 LYS A C 1
ATOM 659 O O . LYS A 1 88 ? 5.629 3.538 -13.216 1.00 97.06 88 LYS A O 1
ATOM 664 N N . ALA A 1 89 ? 6.829 3.194 -15.084 1.00 97.31 89 ALA A N 1
ATOM 665 C CA . ALA A 1 89 ? 6.864 4.599 -15.485 1.00 97.31 89 ALA A CA 1
ATOM 666 C C . ALA A 1 89 ? 5.449 5.168 -15.676 1.00 97.31 89 ALA A C 1
ATOM 668 O O . ALA A 1 89 ? 5.142 6.227 -15.137 1.00 97.31 89 ALA A O 1
ATOM 669 N N . TRP A 1 90 ? 4.566 4.421 -16.347 1.00 96.81 90 TRP A N 1
ATOM 670 C CA . TRP A 1 90 ? 3.163 4.817 -16.493 1.00 96.81 90 TRP A CA 1
ATOM 671 C C . TRP A 1 90 ? 2.441 4.952 -15.141 1.00 96.81 90 TRP A C 1
ATOM 673 O O . TRP A 1 90 ? 1.759 5.946 -14.907 1.00 96.81 90 TRP A O 1
ATOM 683 N N . VAL A 1 91 ? 2.614 3.991 -14.225 1.00 97.44 91 VAL A N 1
ATOM 684 C CA . VAL A 1 91 ? 1.977 4.058 -12.897 1.00 97.44 91 VAL A CA 1
ATOM 685 C C . VAL A 1 91 ? 2.535 5.213 -12.059 1.00 97.4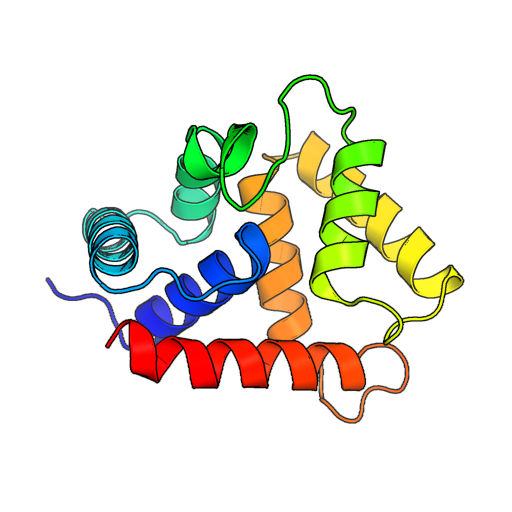4 91 VAL A C 1
ATOM 687 O O . VAL A 1 91 ? 1.780 5.840 -11.323 1.00 97.44 91 VAL A O 1
ATOM 690 N N . VAL A 1 92 ? 3.829 5.526 -12.165 1.00 98.25 92 VAL A N 1
ATOM 691 C CA . VAL A 1 92 ? 4.426 6.683 -11.478 1.00 98.25 92 VAL A CA 1
ATOM 692 C C . VAL A 1 92 ? 3.775 7.988 -11.936 1.00 98.25 92 VAL A C 1
ATOM 694 O O . VAL A 1 92 ? 3.430 8.807 -11.086 1.00 98.25 92 VAL A O 1
ATOM 697 N N . ASP A 1 93 ? 3.551 8.165 -13.240 1.00 97.94 93 ASP A N 1
ATOM 698 C CA . ASP A 1 93 ? 2.881 9.360 -13.766 1.00 97.94 93 ASP A CA 1
ATOM 699 C C . ASP A 1 93 ? 1.449 9.495 -13.207 1.00 97.94 93 ASP A C 1
ATOM 701 O O . ASP A 1 93 ? 1.039 10.578 -12.781 1.00 97.94 93 ASP A O 1
ATOM 705 N N . GLU A 1 94 ? 0.701 8.389 -13.134 1.00 97.81 94 GLU A N 1
ATOM 706 C CA . GLU A 1 94 ? -0.641 8.366 -12.532 1.00 97.81 94 GLU A CA 1
ATOM 707 C C . GLU A 1 94 ? -0.615 8.657 -11.024 1.00 97.81 94 GLU A C 1
ATOM 709 O O . GLU A 1 94 ? -1.410 9.460 -10.535 1.00 97.81 94 GLU A O 1
ATOM 714 N N . LEU A 1 95 ? 0.338 8.080 -10.285 1.00 97.88 95 LEU A N 1
ATOM 715 C CA . LEU A 1 95 ? 0.519 8.349 -8.857 1.00 97.88 95 LEU A CA 1
ATOM 716 C C . LEU A 1 95 ? 0.782 9.831 -8.596 1.00 97.88 95 LEU A C 1
ATOM 718 O O . LEU A 1 95 ? 0.182 10.406 -7.691 1.00 97.88 95 LEU A O 1
ATOM 722 N N . VAL A 1 96 ? 1.638 10.470 -9.398 1.00 98.19 96 VAL A N 1
ATOM 723 C CA . VAL A 1 96 ? 1.903 11.911 -9.288 1.00 98.19 96 VAL A CA 1
ATOM 724 C C . VAL A 1 96 ? 0.629 12.723 -9.519 1.00 98.19 96 VAL A C 1
ATOM 726 O O . VAL A 1 96 ? 0.365 13.659 -8.761 1.00 98.19 96 VAL A O 1
ATOM 729 N N . ASN A 1 97 ? -0.197 12.349 -10.499 1.00 98.06 97 ASN A N 1
ATOM 730 C CA . ASN A 1 97 ? -1.481 13.010 -10.733 1.00 98.06 97 ASN A CA 1
ATOM 731 C C . ASN A 1 97 ? -2.427 12.865 -9.530 1.00 98.06 97 ASN A C 1
ATOM 733 O O . ASN A 1 97 ? -3.070 13.841 -9.136 1.00 98.06 97 ASN A O 1
ATOM 737 N N . TRP A 1 98 ? -2.497 11.682 -8.912 1.00 97.75 98 TRP A N 1
ATOM 738 C CA . TRP A 1 98 ? -3.324 11.466 -7.720 1.00 97.75 98 TRP A CA 1
ATOM 739 C C . TRP A 1 98 ? -2.821 12.255 -6.517 1.00 97.75 98 TRP A C 1
ATOM 741 O O . TRP A 1 98 ? -3.627 12.893 -5.843 1.00 97.75 98 TRP A O 1
ATOM 751 N N . ILE A 1 99 ? -1.508 12.293 -6.281 1.00 96.88 99 ILE A N 1
ATOM 752 C CA . ILE A 1 99 ? -0.913 13.074 -5.186 1.00 96.88 99 ILE A CA 1
ATOM 753 C C . ILE A 1 99 ? -1.242 14.561 -5.347 1.00 96.88 99 ILE A C 1
ATOM 755 O O . ILE A 1 99 ? -1.619 15.213 -4.381 1.00 96.88 99 ILE A O 1
ATOM 759 N N . GLN A 1 100 ? -1.161 15.100 -6.568 1.00 95.94 100 GLN A N 1
ATOM 760 C CA . GLN A 1 100 ? -1.497 16.504 -6.836 1.00 95.94 100 GLN A CA 1
ATOM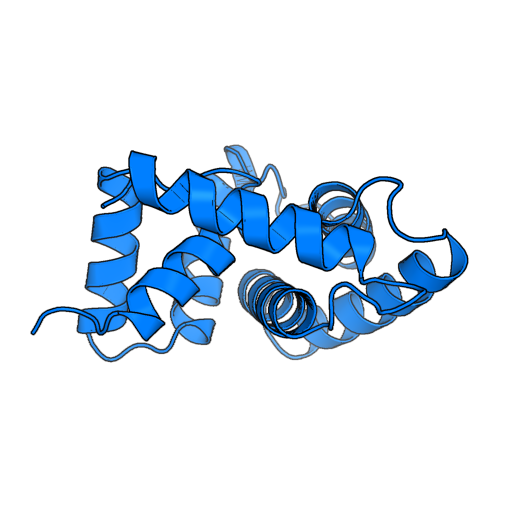 761 C C . GLN A 1 100 ? -2.988 16.818 -6.656 1.00 95.94 100 GLN A C 1
ATOM 763 O O . GLN A 1 100 ? -3.344 17.960 -6.360 1.00 95.94 100 GLN A O 1
ATOM 768 N N . ALA A 1 101 ? -3.859 15.830 -6.864 1.00 96.19 101 ALA A N 1
ATOM 769 C CA . ALA A 1 101 ? -5.301 15.973 -6.704 1.00 96.19 101 ALA A CA 1
ATOM 770 C C . ALA A 1 101 ? -5.786 15.743 -5.261 1.00 96.19 101 ALA A C 1
ATOM 772 O O . ALA A 1 101 ? -6.911 16.129 -4.941 1.00 96.19 101 ALA A O 1
ATOM 773 N N . SER A 1 102 ? -4.977 15.097 -4.418 1.00 94.81 102 SER A N 1
ATOM 774 C CA . SER A 1 102 ? -5.391 14.559 -3.118 1.00 94.81 102 SER A CA 1
ATOM 775 C C . SER A 1 102 ? -4.231 14.605 -2.105 1.00 94.81 102 SER A C 1
ATOM 777 O O . SER A 1 102 ? -3.642 15.669 -1.900 1.00 94.81 102 SER A O 1
ATOM 779 N N . SER A 1 103 ? -3.890 13.480 -1.476 1.00 95.06 103 SER A N 1
ATOM 780 C CA . SER A 1 103 ? -2.740 13.316 -0.589 1.00 95.06 103 SER A CA 1
ATOM 781 C C . SER A 1 103 ? -1.874 12.122 -1.012 1.00 95.06 103 SER A C 1
ATOM 783 O O . SER A 1 103 ? -2.235 11.326 -1.884 1.00 95.06 103 SER A O 1
ATOM 785 N N . ARG A 1 104 ? -0.704 11.966 -0.382 1.00 95.44 104 ARG A N 1
ATOM 786 C CA . ARG A 1 104 ? 0.148 10.783 -0.592 1.00 95.44 104 ARG A CA 1
ATOM 787 C C . ARG A 1 104 ? -0.519 9.518 -0.069 1.00 95.44 104 ARG A C 1
ATOM 789 O O . ARG A 1 104 ? -0.462 8.488 -0.731 1.00 95.44 104 ARG A O 1
ATOM 796 N N . GLY A 1 105 ? -1.153 9.602 1.096 1.00 96.06 105 GLY A N 1
ATOM 797 C CA . GLY A 1 105 ? -1.929 8.518 1.681 1.00 96.06 105 GLY A CA 1
ATOM 798 C C . GLY A 1 105 ? -3.087 8.098 0.783 1.00 96.06 105 GLY A C 1
ATOM 799 O O . GLY A 1 105 ? -3.220 6.914 0.483 1.00 96.06 105 GLY A O 1
ATOM 800 N N . GLU A 1 106 ? -3.876 9.052 0.288 1.00 97.31 106 GLU A N 1
ATOM 801 C CA . GLU A 1 106 ? -4.989 8.757 -0.625 1.00 97.31 106 GLU A CA 1
ATOM 802 C C . GLU A 1 106 ? -4.498 8.107 -1.927 1.00 97.31 106 GLU A C 1
ATOM 804 O O . GLU A 1 106 ? -5.037 7.081 -2.341 1.00 97.31 106 GLU A O 1
ATOM 809 N N . ALA A 1 107 ? -3.410 8.611 -2.520 1.00 97.50 107 ALA A N 1
ATOM 810 C CA . ALA A 1 107 ? -2.798 7.991 -3.696 1.00 97.50 107 ALA A CA 1
ATOM 811 C C . ALA A 1 107 ? -2.321 6.547 -3.438 1.00 97.50 107 ALA A C 1
ATOM 813 O O . ALA A 1 107 ? -2.495 5.680 -4.299 1.00 97.50 107 ALA A O 1
ATOM 814 N N . ILE A 1 108 ? -1.758 6.265 -2.255 1.00 97.00 108 ILE A N 1
ATOM 815 C CA . ILE A 1 108 ? -1.398 4.898 -1.848 1.00 97.00 108 ILE A CA 1
ATOM 816 C C . ILE A 1 108 ? -2.643 4.018 -1.762 1.00 97.00 108 ILE A C 1
ATOM 818 O O . ILE A 1 108 ? -2.617 2.889 -2.254 1.00 97.00 108 ILE A O 1
ATOM 822 N N . TRP A 1 109 ? -3.721 4.511 -1.146 1.00 97.94 109 TRP A N 1
ATOM 823 C CA . TRP A 1 109 ? -4.963 3.754 -1.026 1.00 97.94 109 TRP A CA 1
ATOM 824 C C . TRP A 1 109 ? -5.524 3.377 -2.401 1.00 97.94 109 TRP A C 1
ATOM 826 O O . TRP A 1 109 ? -5.794 2.200 -2.632 1.00 97.94 109 TRP A O 1
ATOM 836 N N . TYR A 1 110 ? -5.606 4.327 -3.338 1.00 97.69 110 TYR A N 1
ATOM 837 C CA . TYR A 1 110 ? -6.077 4.043 -4.697 1.00 97.69 110 TYR A CA 1
ATOM 838 C C . TYR A 1 110 ? -5.215 2.990 -5.398 1.00 97.69 110 TYR A C 1
ATOM 840 O O . TYR A 1 110 ? -5.740 2.046 -5.989 1.00 97.69 110 TYR A O 1
ATOM 848 N N . ALA A 1 111 ? -3.888 3.099 -5.294 1.00 97.56 111 ALA A N 1
ATOM 849 C CA . ALA A 1 111 ? -2.982 2.111 -5.868 1.00 97.56 111 ALA A CA 1
ATOM 850 C C . ALA A 1 111 ? -3.165 0.717 -5.245 1.00 97.56 111 ALA A C 1
ATOM 852 O O . ALA A 1 111 ? -3.163 -0.282 -5.965 1.00 97.56 111 ALA A O 1
ATOM 853 N N . ALA A 1 112 ? -3.346 0.647 -3.924 1.00 97.56 112 ALA A N 1
ATOM 854 C CA . ALA A 1 112 ? -3.560 -0.596 -3.192 1.00 97.56 112 ALA A CA 1
ATOM 855 C C . ALA A 1 112 ? -4.888 -1.267 -3.570 1.00 97.56 112 ALA A C 1
ATOM 857 O O . ALA A 1 112 ? -4.915 -2.468 -3.838 1.00 97.56 112 ALA A O 1
ATOM 858 N N . GLU A 1 113 ? -5.974 -0.493 -3.626 1.00 97.56 113 GLU A N 1
ATOM 859 C CA . GLU A 1 113 ? -7.301 -0.974 -4.012 1.00 97.56 113 GLU A CA 1
ATOM 860 C C . GLU A 1 113 ? -7.296 -1.511 -5.449 1.00 97.56 113 GLU A C 1
ATOM 862 O O . GLU A 1 113 ? -7.755 -2.630 -5.704 1.00 97.56 113 GLU A O 1
ATOM 867 N N . ILE A 1 114 ? -6.699 -0.759 -6.382 1.00 97.56 114 ILE A N 1
ATOM 868 C CA . ILE A 1 114 ? -6.559 -1.186 -7.775 1.00 97.56 114 ILE A CA 1
ATOM 869 C C . ILE A 1 114 ? -5.734 -2.471 -7.847 1.00 97.56 114 ILE A C 1
ATOM 871 O O . ILE A 1 114 ? -6.208 -3.449 -8.424 1.00 97.56 114 ILE A O 1
ATOM 875 N N . LEU A 1 115 ? -4.544 -2.511 -7.236 1.00 97.69 115 LEU A N 1
ATOM 876 C CA . LEU A 1 115 ? -3.655 -3.674 -7.293 1.00 97.69 115 LEU A CA 1
ATOM 877 C C . LEU A 1 115 ? -4.298 -4.932 -6.692 1.00 97.69 115 LEU A C 1
ATOM 879 O O . LEU A 1 115 ? -4.151 -6.010 -7.261 1.00 97.69 115 LEU A O 1
ATOM 883 N N . ALA A 1 116 ? -5.049 -4.804 -5.596 1.00 97.12 116 ALA A N 1
ATOM 884 C CA . ALA A 1 116 ? -5.782 -5.921 -4.999 1.00 97.12 116 ALA A CA 1
ATOM 885 C C . ALA A 1 116 ? -6.877 -6.482 -5.921 1.00 97.12 116 ALA A C 1
ATOM 887 O O . ALA A 1 116 ? -7.187 -7.673 -5.864 1.00 97.12 116 ALA A O 1
ATOM 888 N N . SER A 1 117 ? -7.471 -5.627 -6.761 1.00 97.06 117 SER A N 1
ATOM 889 C CA . SER A 1 117 ? -8.536 -5.997 -7.701 1.00 97.06 117 SER A CA 1
ATOM 890 C C . SER A 1 117 ? -8.029 -6.579 -9.027 1.00 97.06 117 SER A C 1
ATOM 892 O O . SER A 1 117 ? -8.803 -7.191 -9.769 1.00 97.06 117 SER A O 1
ATOM 894 N N . VAL A 1 118 ? -6.740 -6.397 -9.339 1.00 97.94 118 VAL A N 1
ATOM 895 C CA . VAL A 1 118 ? -6.122 -6.932 -10.555 1.00 97.94 118 VAL A CA 1
ATOM 896 C C . VAL A 1 118 ? -6.186 -8.466 -10.534 1.00 97.94 118 VAL A C 1
ATOM 898 O O . VAL A 1 118 ? -5.751 -9.087 -9.562 1.00 97.94 118 VAL A O 1
ATOM 901 N N . PRO A 1 119 ? -6.667 -9.116 -11.612 1.00 97.81 119 PRO A N 1
ATOM 902 C CA . PRO A 1 119 ? -6.609 -10.567 -11.718 1.00 97.81 119 PRO A CA 1
ATOM 903 C C . PRO A 1 119 ? -5.163 -11.067 -11.649 1.00 97.81 119 PRO A C 1
ATOM 905 O O . PRO A 1 119 ? -4.309 -10.598 -12.394 1.00 97.81 119 PRO A O 1
ATOM 908 N N . GLU A 1 120 ? -4.890 -12.097 -10.851 1.00 97.00 120 GLU A N 1
ATOM 909 C CA . GLU A 1 120 ? -3.540 -12.683 -10.750 1.00 97.00 120 GLU A CA 1
ATOM 910 C C . GLU A 1 120 ? -3.032 -13.281 -12.077 1.00 97.00 120 GLU A C 1
ATOM 912 O O . GLU A 1 120 ? -1.837 -13.500 -12.260 1.00 97.00 120 GLU A O 1
ATOM 917 N N . SER A 1 121 ? -3.935 -13.518 -13.033 1.00 97.44 121 SER A N 1
ATOM 918 C CA . SER A 1 121 ? -3.611 -13.927 -14.403 1.00 97.44 121 SER A CA 1
ATOM 919 C C . SER A 1 121 ? -3.245 -12.767 -15.338 1.00 97.44 121 SER A C 1
ATOM 921 O O . SER A 1 121 ? -2.969 -13.014 -16.512 1.00 97.44 121 SER A O 1
ATOM 923 N N . ASP A 1 122 ? -3.320 -11.515 -14.877 1.00 98.06 122 ASP A N 1
ATOM 924 C CA . ASP A 1 122 ? -2.966 -10.345 -15.678 1.00 98.06 122 ASP A CA 1
ATOM 925 C C . ASP A 1 122 ? -1.474 -10.393 -16.065 1.00 98.06 122 ASP A C 1
ATOM 927 O O . ASP A 1 122 ? -0.617 -10.595 -15.199 1.00 98.06 122 ASP A O 1
ATOM 931 N N . PRO A 1 123 ? -1.133 -10.211 -17.354 1.00 96.94 123 PRO A N 1
ATOM 932 C CA . PRO A 1 123 ? 0.238 -10.377 -17.829 1.00 96.94 123 PRO A CA 1
ATOM 933 C C . PRO A 1 123 ? 1.206 -9.291 -17.342 1.00 96.94 123 PRO A C 1
ATOM 935 O O . PRO A 1 123 ? 2.415 -9.489 -17.431 1.00 96.94 123 PRO A O 1
ATOM 938 N N . ASN A 1 124 ? 0.701 -8.149 -16.871 1.00 96.88 124 ASN A N 1
ATOM 939 C CA . ASN A 1 124 ? 1.502 -6.988 -16.495 1.00 96.88 124 ASN A CA 1
ATOM 940 C C . ASN A 1 124 ? 1.638 -6.839 -14.979 1.00 96.88 124 ASN A C 1
ATOM 942 O O . ASN A 1 124 ? 2.713 -6.494 -14.494 1.00 96.88 124 ASN A O 1
ATOM 946 N N . PHE A 1 125 ? 0.547 -7.077 -14.251 1.00 97.69 125 PHE A N 1
ATOM 947 C CA . PHE A 1 125 ? 0.434 -6.787 -12.822 1.00 97.69 125 PHE A CA 1
ATOM 948 C C . PHE A 1 125 ? 0.001 -7.997 -11.991 1.00 97.69 125 PHE A C 1
ATOM 950 O O . PHE A 1 125 ? 0.064 -7.931 -10.767 1.00 97.69 125 PHE A O 1
ATOM 957 N N . GLY A 1 126 ? -0.388 -9.117 -12.611 1.00 97.88 126 GLY A N 1
ATOM 958 C CA . GLY A 1 126 ? -0.944 -10.274 -11.904 1.00 97.88 126 GLY A CA 1
ATOM 959 C C . GLY A 1 126 ? 0.004 -10.875 -10.862 1.00 97.88 126 GLY A C 1
ATOM 960 O O . GLY A 1 126 ? -0.423 -11.220 -9.764 1.00 97.88 126 GLY A O 1
ATOM 961 N N . ALA A 1 127 ? 1.310 -10.910 -11.149 1.00 98.00 127 ALA A N 1
ATOM 962 C CA . ALA A 1 127 ? 2.314 -11.368 -10.187 1.00 98.00 127 ALA A CA 1
ATOM 963 C C . ALA A 1 127 ? 2.441 -10.428 -8.973 1.00 98.00 127 ALA A C 1
ATOM 965 O O . ALA A 1 127 ? 2.548 -10.897 -7.839 1.00 98.00 127 ALA A O 1
ATOM 966 N N . ALA A 1 128 ? 2.401 -9.111 -9.200 1.00 97.75 128 ALA A N 1
ATOM 967 C CA . ALA A 1 128 ? 2.425 -8.114 -8.132 1.00 97.75 128 ALA A CA 1
ATOM 968 C C . ALA A 1 128 ? 1.132 -8.144 -7.304 1.00 97.75 128 ALA A C 1
ATOM 970 O O . ALA A 1 128 ? 1.196 -8.103 -6.078 1.00 97.75 128 ALA A O 1
ATOM 971 N N . ALA A 1 129 ? -0.022 -8.303 -7.958 1.00 98.19 129 ALA A N 1
ATOM 972 C CA . ALA A 1 129 ? -1.320 -8.465 -7.309 1.00 98.19 129 ALA A CA 1
ATOM 973 C C . ALA A 1 129 ? -1.339 -9.702 -6.402 1.00 98.19 129 ALA A C 1
ATOM 975 O O . ALA A 1 129 ? -1.679 -9.603 -5.225 1.00 98.19 129 ALA A O 1
ATOM 976 N N . ALA A 1 130 ? -0.866 -10.846 -6.908 1.00 98.06 130 ALA A N 1
ATOM 977 C CA . ALA A 1 130 ? -0.737 -12.069 -6.122 1.00 98.06 130 ALA A CA 1
ATOM 978 C C . ALA A 1 130 ? 0.194 -11.867 -4.915 1.00 98.06 130 ALA A C 1
ATOM 980 O O . ALA A 1 130 ? -0.128 -12.278 -3.801 1.00 98.06 130 ALA A O 1
ATOM 981 N N . GLN A 1 131 ? 1.350 -11.216 -5.094 1.00 97.44 131 GLN A N 1
ATOM 982 C CA . GLN A 1 131 ? 2.253 -10.934 -3.975 1.00 97.44 131 GLN A CA 1
ATOM 983 C C . GLN A 1 131 ? 1.594 -10.026 -2.927 1.00 97.44 131 GLN A C 1
ATOM 985 O O . GLN A 1 131 ? 1.692 -10.306 -1.731 1.00 97.44 131 GLN A O 1
ATOM 990 N N . PHE A 1 132 ? 0.923 -8.962 -3.364 1.00 97.69 132 PHE A N 1
ATOM 991 C CA . PHE A 1 132 ? 0.236 -8.024 -2.484 1.00 97.69 132 PHE A CA 1
ATOM 992 C C . PHE A 1 132 ? -0.877 -8.713 -1.684 1.00 97.69 132 PHE A C 1
ATOM 994 O O . PHE A 1 132 ? -0.887 -8.639 -0.456 1.00 97.69 132 PHE A O 1
ATOM 1001 N N . ASN A 1 133 ? -1.744 -9.474 -2.353 1.00 97.38 133 ASN A N 1
ATOM 1002 C CA . ASN A 1 133 ? -2.829 -10.218 -1.713 1.00 97.38 133 ASN A CA 1
ATOM 1003 C C . ASN A 1 133 ? -2.304 -11.250 -0.701 1.00 97.38 133 ASN A C 1
ATOM 1005 O O . ASN A 1 133 ? -2.831 -11.343 0.407 1.00 97.38 133 ASN A O 1
ATOM 1009 N N . ASN A 1 134 ? -1.205 -11.946 -1.017 1.00 96.38 134 ASN A N 1
ATOM 1010 C CA . ASN A 1 134 ? -0.544 -12.851 -0.071 1.00 96.38 134 ASN A CA 1
ATOM 1011 C C . ASN A 1 134 ? -0.003 -12.111 1.167 1.00 96.38 134 ASN A C 1
ATOM 1013 O O . ASN A 1 134 ? -0.143 -12.599 2.288 1.00 96.38 134 ASN A O 1
ATOM 1017 N N . LYS A 1 135 ? 0.603 -10.924 1.002 1.00 95.81 135 LYS A N 1
ATOM 1018 C CA . LYS A 1 135 ? 1.059 -10.104 2.141 1.00 95.81 135 LYS A CA 1
ATOM 1019 C C . LYS A 1 135 ? -0.116 -9.685 3.032 1.00 95.81 135 LYS A C 1
ATOM 1021 O O . LYS A 1 135 ? 0.009 -9.732 4.254 1.00 95.81 135 LYS A O 1
ATOM 1026 N N . VAL A 1 136 ? -1.254 -9.322 2.439 1.00 95.81 136 VAL A N 1
ATOM 1027 C CA . VAL A 1 136 ? -2.487 -8.961 3.162 1.00 95.81 136 VAL A CA 1
ATOM 1028 C C . VAL A 1 136 ? -3.064 -10.157 3.925 1.00 95.81 136 VAL A C 1
ATOM 1030 O O . VAL A 1 136 ? -3.432 -10.025 5.095 1.00 95.81 136 VAL A O 1
ATOM 1033 N N . GLU A 1 137 ? -3.091 -11.342 3.311 1.00 94.50 137 GLU A N 1
ATOM 1034 C CA . GLU A 1 137 ? -3.510 -12.574 3.986 1.00 94.50 137 GLU A CA 1
ATOM 1035 C C . GLU A 1 137 ? -2.607 -12.870 5.190 1.00 94.50 137 GLU A C 1
ATOM 1037 O O . GLU A 1 137 ? -3.095 -13.077 6.300 1.00 94.50 137 GLU A O 1
ATOM 1042 N N . VAL A 1 138 ? -1.285 -12.791 5.014 1.00 93.75 138 VAL A N 1
ATOM 1043 C CA . VAL A 1 138 ? -0.328 -12.986 6.111 1.00 93.75 138 VAL A CA 1
ATOM 1044 C C . VAL A 1 138 ? -0.517 -11.942 7.216 1.00 93.75 138 VAL A C 1
ATOM 1046 O O . VAL A 1 138 ? -0.480 -12.293 8.396 1.00 93.75 138 VAL A O 1
ATOM 1049 N N . ALA A 1 139 ? -0.764 -10.677 6.864 1.00 92.19 139 ALA A N 1
ATOM 1050 C CA . ALA A 1 139 ? -0.973 -9.600 7.829 1.00 92.19 139 ALA A CA 1
ATOM 1051 C C . ALA A 1 139 ? -2.162 -9.859 8.767 1.00 92.19 139 ALA A C 1
ATOM 1053 O O . ALA A 1 139 ? -2.115 -9.463 9.932 1.00 92.19 139 ALA A O 1
ATOM 1054 N N . THR A 1 140 ? -3.175 -10.593 8.297 1.00 89.88 140 THR A N 1
ATOM 1055 C CA . THR A 1 140 ? -4.328 -11.004 9.111 1.00 89.88 140 THR A CA 1
ATOM 1056 C C . THR A 1 140 ? -3.885 -11.732 10.381 1.00 89.88 140 THR A C 1
ATOM 1058 O O . THR A 1 140 ? -4.345 -11.387 11.463 1.00 89.88 140 THR A O 1
ATOM 1061 N N . TYR A 1 141 ? -2.924 -12.656 10.285 1.00 89.00 141 TYR A N 1
ATOM 1062 C CA . TYR A 1 141 ? -2.454 -13.466 11.420 1.00 89.00 141 TYR A CA 1
ATOM 1063 C C . TYR A 1 141 ? -1.666 -12.688 12.484 1.00 89.00 141 TYR A C 1
ATOM 1065 O O . TYR A 1 141 ? -1.418 -13.213 13.570 1.00 89.00 141 TYR A O 1
ATOM 1073 N N . TYR A 1 142 ? -1.227 -11.467 12.174 1.00 83.12 142 TYR A N 1
ATOM 1074 C CA . TYR A 1 142 ? -0.464 -10.616 13.092 1.00 83.12 142 TYR A CA 1
ATOM 1075 C C . TYR A 1 142 ? -1.303 -9.489 13.705 1.00 83.12 142 TYR A C 1
ATOM 1077 O O . TYR A 1 142 ? -0.826 -8.799 14.612 1.00 83.12 142 TYR A O 1
ATOM 1085 N N . THR A 1 143 ? -2.530 -9.294 13.220 1.00 81.94 143 THR A N 1
ATOM 1086 C CA . THR A 1 143 ? -3.389 -8.166 13.593 1.00 81.94 143 THR A CA 1
ATOM 1087 C C . THR A 1 143 ? -4.733 -8.601 14.172 1.00 81.94 143 THR A C 1
ATOM 1089 O O . THR A 1 143 ? -5.214 -7.925 15.081 1.00 81.94 143 THR A O 1
ATOM 1092 N N . LEU A 1 144 ? -5.327 -9.691 13.672 1.00 76.00 144 LEU A N 1
ATOM 1093 C CA . LEU A 1 144 ? -6.634 -10.215 14.091 1.00 76.00 144 LEU A CA 1
ATOM 1094 C C . LEU A 1 144 ? -6.484 -11.523 14.880 1.00 76.00 144 LEU A C 1
ATOM 1096 O O . LEU A 1 144 ? -7.277 -11.710 15.831 1.00 76.00 144 LEU A O 1
#

Secondary structure (DSSP, 8-state):
-PPPHHHHHHHHHHHHHHHSS--HHHHHHHHHHHHHTT--HHHHHHHHHTSHHHHTSSS---TTS-HHHHHHHHHHHHHGGGS-HHHHHHHHHHHHHHHHHS-HHHHHHHHHHHHHHS-TT-TTTHHHHHHHHHHHHHHHHHH-

Sequence (144 aa):
MAITPEQATQILQLSVAMFDAAPGVVLGEQMASIVNSGKSIEELAAIMDDTTYFTEGMGYYPNLMTDQQFAEKFLDTLVGDLVSADNKAWVVDELVNWIQASSRGEAIWYAAEILASVPESDPNFGAAAAQFNNKVEVATYYTL

Foldseek 3Di:
DFDDPVQLLLLLLLCCLQQVAQCFAPSSVVLRVCVVVVDDSLVSLVVVCPDCCRCPNRNVNPPPDDLLRSLLVSLCSQQPPVADPVVSVVSSVVLSVVCVVGNNRNSSSVVSVVLCPDDLPDPGRNVSNVVSVVNSVVSVVRHD

pLDDT: mean 93.08, std 7.21, range [52.75, 98.25]